Protein AF-A0A9E5YQU5-F1 (afdb_monomer_lite)

Structure (mmCIF, N/CA/C/O backbone):
data_AF-A0A9E5YQU5-F1
#
_entry.id   AF-A0A9E5YQU5-F1
#
loop_
_atom_site.group_PDB
_atom_site.id
_atom_site.type_symbol
_atom_site.label_atom_id
_atom_site.label_alt_id
_atom_site.label_comp_id
_atom_site.label_asym_id
_atom_site.label_entity_id
_atom_site.label_seq_id
_atom_site.pdbx_PDB_ins_code
_atom_site.Cartn_x
_atom_site.Cartn_y
_atom_site.Cartn_z
_atom_site.occupancy
_atom_site.B_iso_or_equiv
_atom_site.auth_seq_id
_atom_site.auth_comp_id
_atom_site.auth_asym_id
_atom_site.auth_atom_id
_atom_site.pdbx_PDB_model_num
ATOM 1 N N . MET A 1 1 ? 10.538 -6.262 1.403 1.00 44.66 1 MET A N 1
ATOM 2 C CA . MET A 1 1 ? 11.274 -6.682 0.193 1.00 44.66 1 MET A CA 1
ATOM 3 C C . MET A 1 1 ? 10.233 -7.214 -0.778 1.00 44.66 1 MET A C 1
ATOM 5 O O . MET A 1 1 ? 9.583 -8.193 -0.437 1.00 44.66 1 MET A O 1
ATOM 9 N N . VAL A 1 2 ? 9.962 -6.520 -1.887 1.00 54.12 2 VAL A N 1
ATOM 10 C CA . VAL A 1 2 ? 9.125 -7.079 -2.963 1.00 54.12 2 VAL A CA 1
ATOM 11 C C . VAL A 1 2 ? 10.046 -7.963 -3.793 1.00 54.12 2 VAL A C 1
ATOM 13 O O . VAL A 1 2 ? 11.026 -7.486 -4.358 1.00 54.12 2 VAL A O 1
ATOM 16 N N . SER A 1 3 ? 9.797 -9.265 -3.773 1.00 50.62 3 SER A N 1
ATOM 17 C CA . SER A 1 3 ? 10.550 -10.240 -4.557 1.00 50.62 3 SER A CA 1
ATOM 18 C C . SER A 1 3 ? 9.903 -10.335 -5.940 1.00 50.62 3 SER A C 1
ATOM 20 O O . SER A 1 3 ? 8.690 -10.547 -6.025 1.00 50.62 3 SER A O 1
ATOM 22 N N . SER A 1 4 ? 10.672 -10.193 -7.028 1.00 49.56 4 SER A N 1
ATOM 23 C CA . SER A 1 4 ? 10.177 -10.460 -8.386 1.00 49.56 4 SER A CA 1
ATOM 24 C C . SER A 1 4 ? 9.731 -11.918 -8.478 1.00 49.56 4 SER A C 1
ATOM 26 O O . SER A 1 4 ? 10.551 -12.825 -8.592 1.00 49.56 4 SER A O 1
ATOM 28 N N . SER A 1 5 ? 8.428 -12.169 -8.413 1.00 51.22 5 SER A N 1
ATOM 29 C CA . SER A 1 5 ? 7.871 -13.523 -8.509 1.00 51.22 5 SER A CA 1
ATOM 30 C C . SER A 1 5 ? 7.688 -13.938 -9.974 1.00 51.22 5 SER A C 1
ATOM 32 O O . SER A 1 5 ? 6.655 -14.503 -10.332 1.00 51.22 5 SER A O 1
ATOM 34 N N . GLY A 1 6 ? 8.675 -13.631 -10.825 1.00 52.06 6 GLY A N 1
ATOM 35 C CA . GLY A 1 6 ? 8.655 -13.966 -12.252 1.00 52.06 6 GLY A CA 1
ATOM 36 C C . GLY A 1 6 ? 8.641 -15.477 -12.488 1.00 52.06 6 GLY A C 1
ATOM 37 O O . GLY A 1 6 ? 7.937 -15.959 -13.367 1.00 52.06 6 GLY A O 1
ATOM 38 N N . GLU A 1 7 ? 9.316 -16.248 -11.629 1.00 53.53 7 GLU A N 1
ATOM 39 C CA . GLU A 1 7 ? 9.326 -17.718 -11.702 1.00 53.53 7 GLU A CA 1
ATOM 40 C C . GLU A 1 7 ? 8.002 -18.369 -11.263 1.00 53.53 7 GLU A C 1
ATOM 42 O O . GLU A 1 7 ? 7.731 -19.511 -11.620 1.00 53.53 7 GLU A O 1
ATOM 47 N N . HIS A 1 8 ? 7.153 -17.655 -10.517 1.00 62.03 8 HIS A N 1
ATOM 48 C CA . HIS A 1 8 ? 5.844 -18.146 -10.059 1.00 62.03 8 HIS A CA 1
ATOM 49 C C . HIS A 1 8 ? 4.665 -17.589 -10.881 1.00 62.03 8 HIS A C 1
ATOM 51 O O . HIS A 1 8 ? 3.511 -17.874 -10.561 1.00 62.03 8 HIS A O 1
ATOM 57 N N . GLY A 1 9 ? 4.932 -16.808 -11.937 1.00 60.59 9 GLY A N 1
ATOM 58 C CA . GLY A 1 9 ? 3.912 -16.301 -12.864 1.00 60.59 9 GLY A CA 1
ATOM 59 C C . GLY A 1 9 ? 2.969 -15.239 -12.288 1.00 60.59 9 GLY A C 1
ATOM 60 O O . GLY A 1 9 ? 1.916 -14.990 -12.868 1.00 60.59 9 GLY A O 1
ATOM 61 N N . LEU A 1 10 ? 3.311 -14.626 -11.149 1.00 69.25 10 LEU A N 1
ATOM 62 C CA . LEU A 1 10 ? 2.457 -13.624 -10.496 1.00 69.25 10 LEU A CA 1
ATOM 63 C C . LEU A 1 10 ? 2.736 -12.192 -10.969 1.00 69.25 10 LEU A C 1
ATOM 65 O O . LEU A 1 10 ? 1.827 -11.369 -10.959 1.00 69.25 10 LEU A O 1
ATOM 69 N N . LEU A 1 11 ? 3.979 -11.889 -11.351 1.00 74.25 11 LEU A N 1
ATOM 70 C CA . LEU A 1 11 ? 4.429 -10.562 -11.784 1.00 74.25 11 LEU A CA 1
ATOM 71 C C . LEU A 1 11 ? 5.418 -10.716 -12.946 1.00 74.25 11 LEU A C 1
ATOM 73 O O . LEU A 1 11 ? 6.175 -11.689 -12.963 1.00 74.25 11 LEU A O 1
ATOM 77 N N . GLY A 1 12 ? 5.414 -9.777 -13.899 1.00 80.12 12 GLY A N 1
ATOM 78 C CA . GLY A 1 12 ? 6.349 -9.767 -15.026 1.00 80.12 12 GLY A CA 1
ATOM 79 C C . GLY A 1 12 ? 7.810 -9.513 -14.629 1.00 80.12 12 GLY A C 1
ATOM 80 O O . GLY A 1 12 ? 8.195 -9.540 -13.459 1.00 80.12 12 GLY A O 1
ATOM 81 N N . GLU A 1 13 ? 8.660 -9.249 -15.619 1.00 89.25 13 GLU A N 1
ATOM 82 C CA . GLU A 1 13 ? 10.038 -8.814 -15.367 1.00 89.25 13 GLU A CA 1
ATOM 83 C C . GLU A 1 13 ? 10.073 -7.392 -14.788 1.00 89.25 13 GLU A C 1
ATOM 85 O O . GLU A 1 13 ? 9.310 -6.522 -15.218 1.00 89.25 13 GLU A O 1
ATOM 90 N N . ILE A 1 14 ? 10.999 -7.135 -13.860 1.00 88.88 14 ILE A N 1
ATOM 91 C CA . ILE A 1 14 ? 11.276 -5.781 -13.366 1.00 88.88 14 ILE A CA 1
ATOM 92 C C . ILE A 1 14 ? 11.940 -4.962 -14.485 1.00 88.88 14 ILE A C 1
ATOM 94 O O . ILE A 1 14 ? 12.828 -5.436 -15.195 1.00 88.88 14 ILE A O 1
ATOM 98 N N . ASP A 1 15 ? 11.491 -3.723 -14.643 1.00 92.00 15 ASP A N 1
ATOM 99 C CA . ASP A 1 15 ? 12.150 -2.690 -15.433 1.00 92.00 15 ASP A CA 1
ATOM 100 C C . ASP A 1 15 ? 13.182 -1.989 -14.531 1.00 92.00 15 ASP A C 1
ATOM 102 O O . ASP A 1 15 ? 12.844 -1.116 -13.725 1.00 92.00 15 ASP A O 1
ATOM 106 N N . GLU A 1 16 ? 14.440 -2.436 -14.607 1.00 91.06 16 GLU A N 1
ATOM 107 C CA . GLU A 1 16 ? 15.528 -1.924 -13.761 1.00 91.06 16 GLU A CA 1
ATOM 108 C C . GLU A 1 16 ? 15.862 -0.453 -14.047 1.00 91.06 16 GLU A C 1
ATOM 110 O O . GLU A 1 16 ? 16.324 0.245 -13.149 1.00 91.06 16 GLU A O 1
ATOM 115 N N . GLU A 1 17 ? 15.583 0.044 -15.257 1.00 94.06 17 GLU A N 1
ATOM 116 C CA . GLU A 1 17 ? 15.834 1.444 -15.624 1.00 94.06 17 GLU A CA 1
ATOM 117 C C . GLU A 1 17 ? 14.807 2.395 -14.996 1.00 94.06 17 GLU A C 1
ATOM 119 O O . GLU A 1 17 ? 15.135 3.532 -14.650 1.00 94.06 17 GLU A O 1
ATOM 124 N N . LYS A 1 18 ? 13.556 1.941 -14.839 1.00 92.06 18 LYS A N 1
ATOM 125 C CA . LYS A 1 18 ? 12.475 2.730 -14.219 1.00 92.06 18 LYS A CA 1
ATOM 126 C C . LYS A 1 18 ? 12.347 2.526 -12.711 1.00 92.06 18 LYS A C 1
ATOM 128 O O . LYS A 1 18 ? 11.670 3.309 -12.042 1.00 92.06 18 LYS A O 1
ATOM 133 N N . THR A 1 19 ? 12.960 1.476 -12.178 1.00 92.19 19 THR A N 1
ATOM 134 C CA . THR A 1 19 ? 12.953 1.166 -10.748 1.00 92.19 19 THR A CA 1
ATOM 135 C C . THR A 1 19 ? 13.896 2.099 -9.985 1.00 92.19 19 THR A C 1
ATOM 137 O O . THR A 1 19 ? 15.034 2.330 -10.380 1.00 92.19 19 THR A O 1
ATOM 140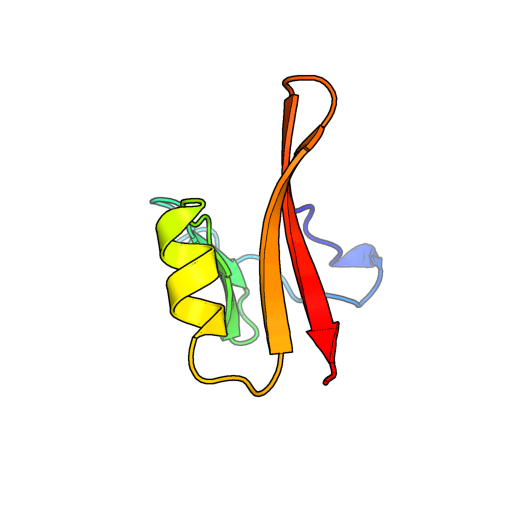 N N . GLY A 1 20 ? 13.429 2.643 -8.861 1.00 90.81 20 GLY A N 1
ATOM 141 C CA . GLY A 1 20 ? 14.178 3.598 -8.046 1.00 90.81 20 GLY A CA 1
ATOM 142 C C . GLY A 1 20 ? 13.268 4.538 -7.259 1.00 90.81 20 GLY A C 1
ATOM 143 O O . GLY A 1 20 ? 12.054 4.567 -7.455 1.00 90.81 20 GLY A O 1
ATOM 144 N N . ASN A 1 21 ? 13.851 5.320 -6.345 1.00 89.56 21 ASN A N 1
ATOM 145 C CA . ASN A 1 21 ? 13.140 6.339 -5.555 1.00 89.56 21 ASN A CA 1
ATOM 146 C C . 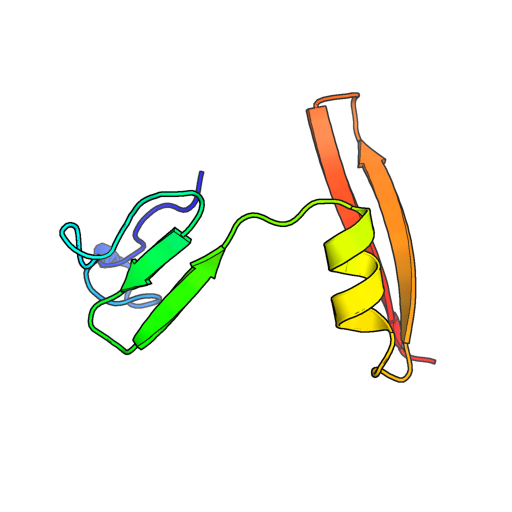ASN A 1 21 ? 11.867 5.819 -4.856 1.00 89.56 21 ASN A C 1
ATOM 148 O O . ASN A 1 21 ? 10.846 6.497 -4.823 1.00 89.56 21 ASN A O 1
ATOM 152 N N . GLY A 1 22 ? 11.923 4.595 -4.324 1.00 86.62 22 GLY A N 1
ATOM 153 C CA . GLY A 1 22 ? 10.791 3.968 -3.637 1.00 86.62 22 GLY A CA 1
ATOM 154 C C . GLY A 1 22 ? 9.774 3.277 -4.550 1.00 86.62 22 GLY A C 1
ATOM 155 O O . GLY A 1 22 ? 8.819 2.713 -4.022 1.00 86.62 22 GLY A O 1
ATOM 156 N N . ASN A 1 23 ? 9.990 3.264 -5.871 1.00 90.94 23 ASN A N 1
ATOM 157 C CA . ASN A 1 23 ? 9.164 2.557 -6.851 1.00 90.94 23 ASN A CA 1
ATOM 158 C C . ASN A 1 23 ? 9.893 1.339 -7.425 1.00 90.94 23 ASN A C 1
ATOM 160 O O . ASN A 1 23 ? 11.071 1.415 -7.769 1.00 90.94 23 ASN A O 1
ATOM 164 N N . ILE A 1 24 ? 9.166 0.238 -7.577 1.00 90.69 24 ILE A N 1
ATOM 165 C CA . ILE A 1 24 ? 9.575 -0.976 -8.281 1.00 90.69 24 ILE A CA 1
ATOM 166 C C . ILE A 1 24 ? 8.629 -1.122 -9.463 1.00 90.69 24 ILE A C 1
ATOM 168 O O . ILE A 1 24 ? 7.435 -1.367 -9.278 1.00 90.69 24 ILE A O 1
ATOM 172 N N . VAL A 1 25 ? 9.160 -0.921 -10.664 1.00 90.88 25 VAL A N 1
ATOM 173 C CA . VAL A 1 25 ? 8.382 -0.878 -11.904 1.00 90.88 25 VAL A CA 1
ATOM 174 C C . VAL A 1 25 ? 8.566 -2.192 -12.642 1.00 90.88 25 VAL A C 1
ATOM 176 O O . VAL A 1 25 ? 9.687 -2.661 -12.808 1.00 90.88 25 VAL A O 1
ATOM 179 N N . TYR A 1 26 ? 7.471 -2.782 -13.099 1.00 90.62 26 TYR A N 1
ATOM 180 C CA . TYR A 1 26 ? 7.463 -3.993 -13.905 1.00 90.62 26 TYR A CA 1
ATOM 181 C C . TYR A 1 26 ? 7.163 -3.643 -15.364 1.00 90.62 26 TYR A C 1
ATOM 183 O O . TYR A 1 26 ? 6.414 -2.707 -15.660 1.00 90.62 26 TYR A O 1
ATOM 191 N N . LYS A 1 27 ? 7.746 -4.399 -16.300 1.00 89.31 27 LYS A N 1
ATOM 192 C CA . LYS A 1 27 ? 7.578 -4.171 -17.748 1.00 89.31 27 LYS A CA 1
ATOM 193 C C . LYS A 1 27 ? 6.130 -4.363 -18.221 1.00 89.31 27 LYS A C 1
ATOM 195 O O . LYS A 1 27 ? 5.770 -3.872 -19.286 1.00 89.31 27 LYS A O 1
ATOM 200 N N . ASP A 1 28 ? 5.307 -5.052 -17.433 1.00 86.69 28 ASP A N 1
ATOM 201 C CA . ASP A 1 28 ? 3.873 -5.265 -17.671 1.00 86.69 28 ASP A CA 1
ATOM 202 C C . ASP A 1 28 ? 2.990 -4.066 -17.264 1.00 86.69 28 ASP A C 1
ATOM 204 O O . ASP A 1 28 ? 1.778 -4.090 -17.477 1.00 86.69 28 ASP A O 1
ATOM 208 N N . GLY A 1 29 ? 3.589 -3.004 -16.715 1.00 85.50 29 GLY A N 1
ATOM 209 C CA . GLY A 1 29 ? 2.894 -1.797 -16.274 1.00 85.50 29 GLY A CA 1
ATOM 210 C C . GLY A 1 29 ? 2.490 -1.806 -14.799 1.00 85.50 29 GLY A C 1
ATOM 211 O O . GLY A 1 29 ? 1.999 -0.787 -14.309 1.00 85.50 29 GLY A O 1
ATOM 212 N N . PHE A 1 30 ? 2.721 -2.897 -14.061 1.00 88.69 30 PHE A N 1
ATOM 213 C CA . PHE A 1 30 ? 2.554 -2.899 -12.611 1.00 88.69 30 PHE A CA 1
ATOM 214 C C . PHE A 1 30 ? 3.664 -2.078 -11.937 1.00 88.69 30 PHE A C 1
ATOM 216 O O . PHE A 1 30 ? 4.824 -2.095 -12.344 1.00 88.69 30 PHE A O 1
ATOM 223 N N . THR A 1 31 ? 3.320 -1.329 -10.889 1.00 90.12 31 THR A N 1
ATOM 224 C CA . THR A 1 31 ? 4.294 -0.581 -10.085 1.00 90.12 31 THR A CA 1
ATOM 225 C C . THR A 1 31 ? 3.975 -0.765 -8.612 1.00 90.12 31 THR A C 1
ATOM 227 O O . THR A 1 31 ? 2.893 -0.400 -8.154 1.00 90.12 31 THR A O 1
ATOM 230 N N . ALA A 1 32 ? 4.928 -1.312 -7.863 1.00 89.62 32 ALA A N 1
ATOM 231 C CA . ALA A 1 32 ? 4.880 -1.317 -6.409 1.00 89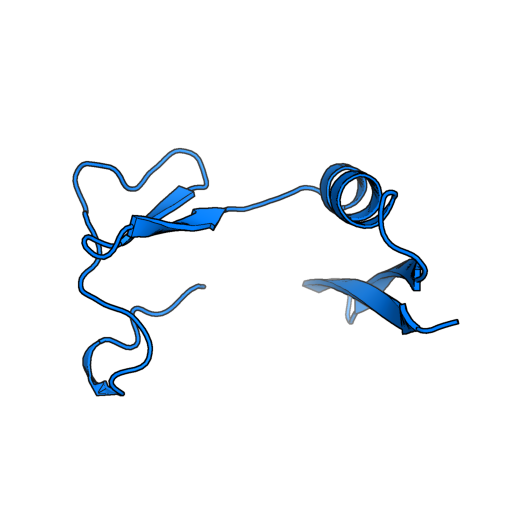.62 32 ALA A CA 1
ATOM 232 C C . ALA A 1 32 ? 5.602 -0.073 -5.888 1.00 89.62 32 ALA A C 1
ATOM 234 O O . ALA A 1 32 ? 6.689 0.257 -6.354 1.00 89.62 32 ALA A O 1
ATOM 235 N N . THR A 1 33 ? 5.017 0.612 -4.912 1.00 90.62 33 THR A N 1
ATOM 236 C CA . THR A 1 33 ? 5.607 1.812 -4.314 1.00 90.62 33 THR A CA 1
ATOM 237 C C . THR A 1 33 ? 5.629 1.714 -2.795 1.00 90.62 33 THR A C 1
ATOM 239 O O . THR A 1 33 ? 4.879 0.937 -2.199 1.00 90.62 33 THR A O 1
ATOM 242 N N . THR A 1 34 ? 6.514 2.481 -2.168 1.00 89.38 34 THR A N 1
ATOM 243 C CA . THR A 1 34 ? 6.578 2.617 -0.712 1.00 89.38 34 THR A CA 1
ATOM 244 C C . THR A 1 34 ? 5.785 3.844 -0.302 1.00 89.38 34 THR A C 1
ATOM 246 O O . THR A 1 34 ? 5.968 4.913 -0.871 1.00 89.38 34 THR A O 1
ATOM 249 N N . VAL A 1 35 ? 4.937 3.701 0.709 1.00 89.12 35 VAL A N 1
ATOM 250 C CA . VAL A 1 35 ? 4.105 4.787 1.230 1.00 89.12 35 VAL A CA 1
ATOM 251 C C . VAL A 1 35 ? 4.271 4.890 2.734 1.00 89.12 35 VAL A C 1
ATOM 253 O O . VAL A 1 35 ? 4.459 3.889 3.431 1.00 89.12 35 VAL A O 1
ATOM 256 N N . SER A 1 36 ? 4.204 6.113 3.244 1.00 89.88 36 SER A N 1
ATOM 257 C CA . SER A 1 36 ? 4.128 6.362 4.676 1.00 89.88 36 SER A CA 1
ATOM 258 C C . SER A 1 36 ? 2.764 5.934 5.238 1.00 89.88 36 SER A C 1
ATOM 260 O O . SER A 1 36 ? 1.780 5.823 4.502 1.00 89.88 36 SER A O 1
ATOM 262 N N . PRO A 1 37 ? 2.645 5.756 6.566 1.00 90.69 37 PRO A N 1
ATOM 263 C CA . PRO A 1 37 ? 1.365 5.430 7.192 1.00 90.69 37 PRO A CA 1
ATOM 264 C C . PRO A 1 37 ? 0.265 6.457 6.894 1.00 90.69 37 PRO A C 1
ATOM 266 O O . PRO A 1 37 ? -0.901 6.100 6.749 1.00 90.69 37 PRO A O 1
ATOM 269 N N . LYS A 1 38 ? 0.644 7.736 6.774 1.00 92.88 38 LYS A N 1
ATOM 270 C CA . LYS A 1 38 ? -0.273 8.823 6.425 1.00 92.88 38 LYS A CA 1
ATOM 271 C C . LYS A 1 38 ?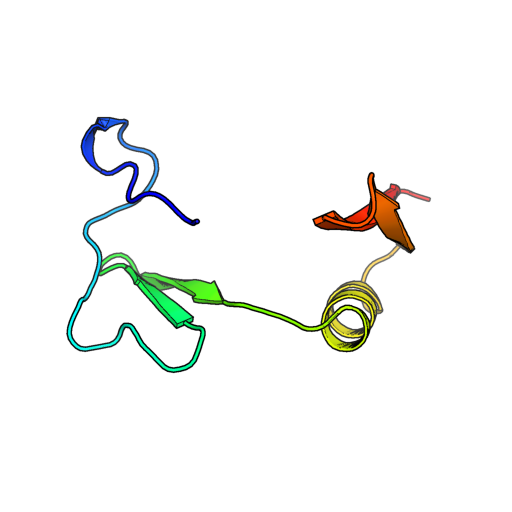 -0.787 8.674 4.993 1.00 92.88 38 LYS A C 1
ATOM 273 O O . LYS A 1 38 ? -1.995 8.706 4.787 1.00 92.88 38 LYS A O 1
ATOM 278 N N . GLU A 1 39 ? 0.115 8.468 4.036 1.00 91.81 39 GLU A N 1
ATOM 279 C CA . GLU A 1 39 ? -0.243 8.244 2.629 1.00 91.81 39 GLU A CA 1
ATOM 280 C C . GLU A 1 39 ? -1.137 7.008 2.475 1.00 91.81 39 GLU A C 1
ATOM 282 O O . GLU A 1 39 ? -2.074 7.009 1.683 1.00 91.81 39 GLU A O 1
ATOM 287 N N . PHE A 1 40 ? -0.916 5.971 3.287 1.00 91.00 40 PHE A N 1
ATOM 288 C CA . PHE A 1 40 ? -1.768 4.785 3.281 1.00 91.00 40 PHE A CA 1
ATOM 289 C C . PHE A 1 40 ? -3.203 5.081 3.729 1.00 91.00 40 PHE A C 1
ATOM 291 O O . PHE A 1 40 ? -4.145 4.624 3.087 1.00 91.00 40 PHE A O 1
ATOM 298 N N . LEU A 1 41 ? -3.393 5.891 4.773 1.00 93.19 41 LEU A N 1
ATOM 299 C CA . LEU A 1 41 ? -4.733 6.328 5.175 1.00 93.19 41 LEU A CA 1
ATOM 300 C C . LEU A 1 41 ? -5.393 7.201 4.099 1.00 93.19 41 LEU A C 1
ATOM 302 O O . LEU A 1 41 ? -6.573 7.011 3.802 1.00 93.19 41 LEU A O 1
ATOM 306 N N . GLU A 1 42 ? -4.636 8.106 3.475 1.00 94.06 42 GLU A N 1
ATOM 307 C CA . GLU A 1 42 ? -5.124 8.943 2.371 1.00 94.06 42 GLU A CA 1
ATOM 308 C C . GLU A 1 42 ? -5.598 8.093 1.181 1.00 94.06 42 GLU A C 1
ATOM 310 O O . GLU A 1 42 ? -6.701 8.322 0.680 1.00 94.06 42 GLU A O 1
ATOM 315 N N . LEU A 1 43 ? -4.847 7.052 0.800 1.00 91.06 43 LEU A N 1
ATOM 316 C CA . LEU A 1 43 ? -5.237 6.103 -0.254 1.00 91.06 43 LEU A CA 1
ATOM 317 C C . LEU A 1 43 ? -6.563 5.387 0.047 1.00 91.06 43 LEU A C 1
ATOM 319 O O . LEU A 1 43 ? -7.340 5.110 -0.865 1.00 91.06 43 LEU A O 1
ATOM 323 N N . THR A 1 44 ? -6.841 5.107 1.321 1.00 91.94 44 THR A N 1
ATOM 324 C CA . THR A 1 44 ? -8.080 4.426 1.739 1.00 91.94 44 THR A CA 1
ATOM 325 C C . THR A 1 44 ? -9.263 5.363 1.964 1.00 91.94 4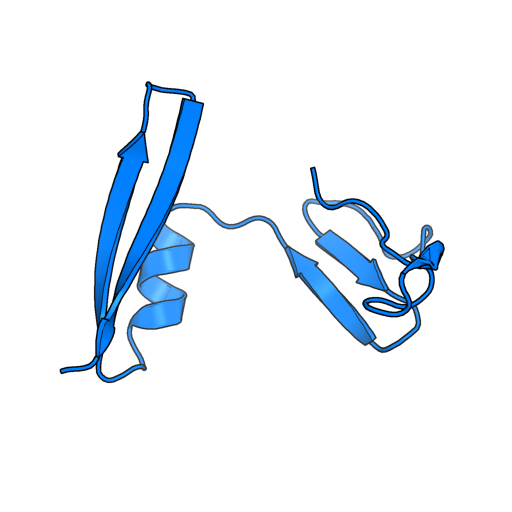4 THR A C 1
ATOM 327 O O . THR A 1 44 ? -10.397 4.897 2.031 1.00 91.94 44 THR A O 1
ATOM 330 N N . SER A 1 45 ? -9.033 6.676 2.047 1.00 91.81 45 SER A N 1
ATOM 331 C CA . SER A 1 45 ? -10.053 7.663 2.437 1.00 91.81 45 SER A CA 1
ATOM 332 C C . SER A 1 45 ? -11.256 7.749 1.488 1.00 91.81 45 SER A C 1
ATOM 334 O O . SER A 1 45 ? -12.342 8.144 1.904 1.00 91.81 45 SER A O 1
ATOM 336 N N . GLY A 1 46 ? -11.077 7.368 0.220 1.00 92.25 46 GLY A N 1
ATOM 337 C CA . GLY A 1 46 ? -12.144 7.326 -0.784 1.00 92.25 46 GLY A CA 1
ATOM 338 C C . GLY A 1 46 ? -12.929 6.012 -0.825 1.00 92.25 46 GLY A C 1
ATOM 339 O O . GLY A 1 46 ? -13.838 5.875 -1.643 1.00 92.25 46 GLY A O 1
ATOM 340 N N . LEU A 1 47 ? -12.575 5.031 0.008 1.00 92.19 47 LEU A N 1
ATOM 341 C CA . LEU A 1 47 ? -13.197 3.710 0.037 1.00 92.19 47 LEU A CA 1
ATOM 342 C C . LEU A 1 47 ? -14.200 3.622 1.194 1.00 92.19 47 LEU A C 1
ATOM 344 O O . LEU A 1 47 ? -13.996 4.206 2.254 1.00 92.19 47 LEU A O 1
ATOM 348 N N . ASN A 1 48 ? -15.272 2.843 1.023 1.00 94.69 48 ASN A N 1
ATOM 349 C CA . ASN A 1 48 ? -16.238 2.574 2.095 1.00 94.69 48 ASN A CA 1
ATOM 350 C C . ASN A 1 48 ? -15.711 1.496 3.065 1.00 94.69 48 ASN A C 1
ATOM 352 O O . ASN A 1 48 ? -16.269 0.403 3.173 1.00 94.69 48 ASN A O 1
ATOM 356 N N . VAL A 1 49 ? -14.579 1.782 3.707 1.00 95.00 49 VAL A N 1
ATOM 357 C CA . VAL A 1 49 ? -13.894 0.885 4.643 1.00 95.00 49 VAL A CA 1
ATOM 358 C C . VAL A 1 49 ? -13.479 1.650 5.894 1.00 95.00 49 VAL A C 1
ATOM 360 O O . VAL A 1 49 ? -13.168 2.838 5.846 1.00 95.00 49 VAL A O 1
ATOM 363 N N . SER A 1 50 ? -13.424 0.955 7.026 1.00 94.31 50 SER A N 1
ATOM 364 C CA . SER A 1 50 ? -12.737 1.457 8.213 1.00 94.31 50 SER A CA 1
ATOM 365 C C . SER A 1 50 ? -11.267 1.056 8.136 1.00 94.31 50 SER A C 1
ATOM 367 O O . SER A 1 50 ? -10.963 -0.137 8.143 1.00 94.31 50 SER A O 1
ATOM 369 N N . ALA A 1 51 ? -10.368 2.038 8.049 1.00 94.88 51 ALA A N 1
ATOM 370 C CA . ALA A 1 51 ? -8.926 1.832 7.945 1.00 94.88 51 ALA A CA 1
ATOM 371 C C . ALA A 1 51 ? -8.186 2.407 9.163 1.00 94.88 51 ALA A C 1
ATOM 373 O O . ALA A 1 51 ? -8.495 3.507 9.623 1.00 94.88 51 ALA A O 1
ATOM 374 N N . HIS A 1 52 ? -7.195 1.680 9.682 1.00 94.56 52 HIS A N 1
ATOM 375 C CA . HIS A 1 52 ? -6.294 2.183 10.722 1.00 94.56 52 HIS A CA 1
ATOM 376 C C . HIS A 1 52 ? -4.898 1.571 10.614 1.00 94.56 52 HIS A C 1
ATOM 378 O O . HIS A 1 52 ? -4.713 0.460 10.116 1.00 94.56 52 HIS A O 1
ATOM 384 N N . ILE A 1 53 ? -3.909 2.302 11.119 1.00 95.44 53 ILE A N 1
ATOM 385 C CA . ILE A 1 53 ? -2.516 1.866 11.134 1.00 95.44 53 ILE A CA 1
ATOM 386 C C . ILE A 1 53 ? -2.226 1.091 12.415 1.00 95.44 53 ILE A C 1
ATOM 388 O O . ILE A 1 53 ? -2.598 1.521 13.509 1.00 95.44 53 ILE A O 1
ATOM 392 N N . ARG A 1 54 ? -1.515 -0.029 12.283 1.00 95.44 54 ARG A N 1
ATOM 393 C CA . ARG A 1 54 ? -1.001 -0.805 13.407 1.00 95.44 54 ARG A CA 1
ATOM 394 C C . ARG A 1 54 ? 0.454 -1.182 13.179 1.00 95.44 54 ARG A C 1
ATOM 396 O O . ARG A 1 54 ? 0.799 -1.759 12.151 1.00 95.44 54 ARG A O 1
ATOM 403 N N . GLU A 1 55 ? 1.286 -0.887 14.167 1.00 93.50 55 GLU A N 1
ATOM 404 C CA . GLU A 1 55 ? 2.654 -1.385 14.234 1.00 93.50 55 GLU A CA 1
ATOM 405 C C . GLU A 1 55 ? 2.685 -2.732 14.968 1.00 93.50 55 GLU A C 1
ATOM 407 O O . GLU A 1 55 ? 2.005 -2.916 15.983 1.00 93.50 55 GLU A O 1
ATOM 412 N N . ILE A 1 56 ? 3.444 -3.683 14.428 1.00 94.06 56 ILE A N 1
ATOM 413 C CA . ILE A 1 56 ? 3.624 -5.034 14.960 1.00 94.06 56 ILE A CA 1
ATOM 414 C C . ILE A 1 56 ? 5.107 -5.240 15.264 1.00 94.06 56 ILE A C 1
ATOM 416 O O . ILE A 1 56 ? 5.972 -4.975 14.424 1.00 94.06 56 ILE A O 1
ATOM 420 N N . ASP A 1 57 ? 5.387 -5.700 16.484 1.00 92.25 57 ASP A N 1
ATOM 421 C CA . ASP A 1 57 ? 6.719 -6.070 16.980 1.00 92.25 57 ASP A CA 1
ATOM 422 C C . ASP A 1 57 ? 7.811 -5.005 16.768 1.00 92.25 57 ASP A C 1
ATOM 424 O O . ASP A 1 57 ? 8.986 -5.335 16.629 1.00 92.25 57 ASP A O 1
ATOM 428 N N . ASN A 1 58 ? 7.430 -3.722 16.727 1.00 88.75 58 ASN A N 1
ATOM 429 C CA . ASN A 1 58 ? 8.310 -2.582 16.425 1.00 88.75 58 ASN A CA 1
ATOM 430 C C . ASN A 1 58 ? 9.134 -2.745 15.129 1.00 88.75 58 ASN A C 1
ATOM 432 O O . ASN A 1 58 ? 10.240 -2.218 15.011 1.00 88.75 58 ASN A O 1
ATOM 436 N N . SER A 1 59 ? 8.645 -3.551 14.183 1.00 88.44 59 SER A N 1
ATOM 437 C CA . SER A 1 59 ? 9.384 -3.908 12.964 1.00 88.44 59 SER A CA 1
ATOM 438 C C . SER A 1 59 ? 8.584 -3.668 11.692 1.00 88.44 59 SER A C 1
ATOM 440 O O . SER A 1 59 ? 9.162 -3.496 10.620 1.00 88.44 59 SER A O 1
ATOM 442 N N . SER A 1 60 ? 7.255 -3.682 11.801 1.00 88.44 60 SER A N 1
ATOM 443 C CA . SER A 1 60 ? 6.366 -3.709 10.649 1.00 88.44 60 SER A CA 1
ATOM 444 C C . SER A 1 60 ? 5.146 -2.839 10.891 1.00 88.44 60 SER A C 1
ATOM 446 O O . SER A 1 60 ? 4.505 -2.935 11.935 1.00 88.44 60 SER A O 1
ATOM 448 N N . ILE A 1 61 ? 4.793 -2.027 9.900 1.00 91.19 61 ILE A N 1
ATOM 449 C CA . ILE A 1 61 ? 3.597 -1.188 9.925 1.00 91.19 61 ILE A CA 1
ATOM 450 C C . ILE A 1 61 ? 2.598 -1.735 8.908 1.00 91.19 61 ILE A C 1
ATOM 452 O O . ILE A 1 61 ? 2.941 -1.952 7.747 1.00 91.19 61 ILE A O 1
ATOM 456 N N . PHE A 1 62 ? 1.356 -1.926 9.344 1.00 92.06 62 PHE A N 1
ATOM 457 C CA . PHE A 1 62 ? 0.254 -2.405 8.518 1.00 92.06 62 PHE A CA 1
ATOM 458 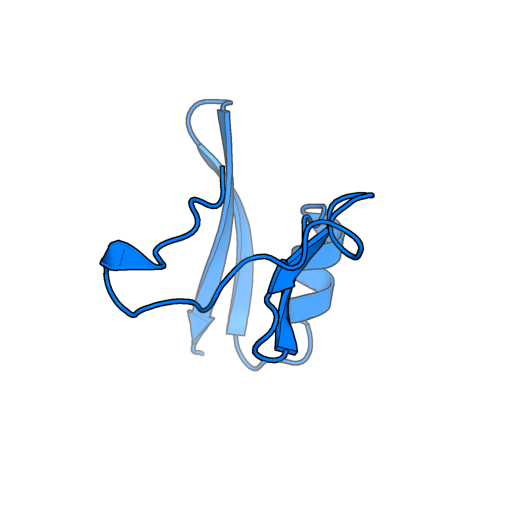C C . PHE A 1 62 ? -0.904 -1.409 8.535 1.00 92.06 62 PHE A C 1
ATOM 460 O O . PHE A 1 62 ? -1.197 -0.810 9.569 1.00 92.06 62 PHE A O 1
ATOM 467 N N . CYS A 1 63 ? -1.604 -1.279 7.408 1.00 93.00 63 CYS A N 1
ATOM 468 C CA . CYS A 1 63 ? -2.946 -0.704 7.377 1.00 93.00 63 CYS A CA 1
ATOM 469 C C . CYS A 1 63 ? -3.959 -1.846 7.417 1.00 93.00 63 CYS A C 1
ATOM 471 O O . CYS A 1 63 ? -3.992 -2.691 6.522 1.00 93.00 63 CYS A O 1
ATOM 473 N N . LEU A 1 64 ? -4.751 -1.892 8.483 1.00 93.88 64 LEU A N 1
ATOM 474 C CA . LEU A 1 64 ? -5.836 -2.847 8.648 1.00 93.88 64 LEU A CA 1
ATOM 475 C C . LEU A 1 64 ? -7.122 -2.200 8.146 1.00 93.88 64 LEU A C 1
ATOM 477 O O . LEU A 1 64 ? -7.462 -1.098 8.578 1.00 93.88 64 LEU A O 1
ATOM 481 N N . MET A 1 65 ? -7.828 -2.889 7.252 1.00 93.69 65 MET A N 1
ATOM 482 C CA . MET A 1 65 ? -9.057 -2.399 6.633 1.00 93.69 65 MET A CA 1
ATOM 483 C C . MET A 1 65 ? -10.192 -3.401 6.815 1.00 93.69 65 MET A C 1
ATOM 485 O O . MET A 1 65 ? -10.009 -4.594 6.568 1.00 93.69 65 MET A O 1
ATOM 489 N N . SER A 1 66 ? -11.369 -2.898 7.178 1.00 94.12 66 SER A N 1
ATOM 490 C CA . SER A 1 66 ? -12.608 -3.675 7.251 1.00 94.12 66 SER A CA 1
ATOM 491 C C . SER A 1 66 ? -13.681 -3.024 6.391 1.00 94.12 66 SER A C 1
ATOM 493 O O . SER A 1 66 ? -13.882 -1.812 6.463 1.00 94.12 66 SER A O 1
ATOM 495 N N . VAL A 1 67 ? -14.381 -3.831 5.596 1.00 90.94 67 VAL A N 1
ATOM 496 C CA . VAL A 1 67 ? -15.573 -3.383 4.865 1.00 90.94 67 VAL A CA 1
ATOM 497 C C . VAL A 1 67 ? -16.693 -3.115 5.871 1.00 90.94 67 VAL A C 1
ATOM 499 O O . VAL A 1 67 ? -16.847 -3.880 6.827 1.00 90.94 67 VAL A O 1
ATOM 502 N N . LEU A 1 68 ? -17.418 -2.014 5.669 1.00 77.19 68 LEU A N 1
ATOM 503 C CA . LEU A 1 68 ? -18.568 -1.616 6.483 1.00 77.19 68 LEU A CA 1
ATOM 504 C C . LEU A 1 68 ? -19.866 -2.287 6.021 1.00 77.19 68 LEU A C 1
ATOM 506 O O . LEU A 1 68 ? -20.035 -2.463 4.793 1.00 77.19 68 LEU A O 1
#

Sequence (68 aa):
MVSSSGEHGLLGEIDEEKTGNGNIVYKDGFTATTVSPKEFLELTSGLNVSAHIREIDNSSIFCLMSVL

Radius of gyration: 14.66 Å; chains: 1; bounding box: 34×27×35 Å

Secondary structure (DSSP, 8-state):
-----GGGTSS--B-TTT-BTTEEEBTTS-EEE---HHHHHHHHTTSSEEEEEEEETTTEEEEEEEE-

Foldseek 3Di:
DDDQVCVVVPAADWPPVPDDPQWTAHPVGDIDGDDDQVVVVVVCVPDQWDWDWDDDPVPDIDIDIDHD

pLDDT: mean 85.43, std 13.49, range [44.66, 95.44]